Protein AF-A0A4C1TEY1-F1 (afdb_monomer_lite)

pLDDT: mean 76.99, std 18.77, range [37.66, 96.75]

Organism: Eumeta variegata (NCBI:txid151549)

Sequence (114 aa):
MGKSYKNKKIQASKNSRLCSKHFKESDYQEICATTGLPPLCRHLKKGVVPSIFPWTPKPSTSAIERQNRYMERSAKKELFPPQNPIETLTGNYSMEDRNEVSDKEENLPSTNGN

InterPro domains:
  IPR006612 THAP-type zinc finger [PF05485] (8-53)
  IPR052224 THAP domain-containing protein [PTHR46927] (12-104)

Secondary structure (DSSP, 8-state):
-----TT---PPPTT----GGGS-GGGB-SS-TTTSS--SS--BPTT------TTSPPPPHHHHHHHHHHHHHHHHHHHS----------------------------------

Structure (mmCIF, N/CA/C/O backbone):
data_AF-A0A4C1TEY1-F1
#
_entry.id   AF-A0A4C1TEY1-F1
#
loop_
_atom_site.group_PDB
_atom_site.id
_atom_site.type_symbol
_atom_site.label_atom_id
_atom_site.label_alt_id
_atom_site.label_comp_id
_atom_site.label_asym_id
_atom_site.label_entity_id
_atom_site.label_seq_id
_atom_site.pdbx_PDB_ins_code
_atom_site.Cartn_x
_atom_site.Cartn_y
_atom_site.Cartn_z
_atom_site.occupancy
_atom_site.B_iso_or_equiv
_atom_site.auth_seq_id
_atom_site.auth_comp_id
_atom_site.auth_asym_id
_atom_site.auth_atom_id
_atom_site.pdbx_PDB_model_num
ATOM 1 N N . MET A 1 1 ? -32.203 4.318 -1.986 1.00 37.66 1 MET A N 1
ATOM 2 C CA . MET A 1 1 ? -31.486 3.102 -1.534 1.00 37.66 1 MET A CA 1
ATOM 3 C C . MET A 1 1 ? -30.617 2.580 -2.674 1.00 37.66 1 MET A C 1
ATOM 5 O O . MET A 1 1 ? -31.148 2.074 -3.654 1.00 37.66 1 MET A O 1
ATOM 9 N N . GLY A 1 2 ? -29.298 2.785 -2.611 1.00 43.31 2 GLY A N 1
ATOM 10 C CA . GLY A 1 2 ? -28.371 2.363 -3.667 1.00 43.31 2 GLY A CA 1
ATOM 11 C C . GLY A 1 2 ? -28.027 0.880 -3.542 1.00 43.31 2 GLY A C 1
ATOM 12 O O . GLY A 1 2 ? -27.530 0.446 -2.505 1.00 43.31 2 GLY A O 1
ATOM 13 N N . LYS A 1 3 ? -28.297 0.097 -4.591 1.00 46.03 3 LYS A N 1
ATOM 14 C CA . LYS A 1 3 ? -27.928 -1.322 -4.671 1.00 46.03 3 LYS A CA 1
ATOM 15 C C . LYS A 1 3 ? -26.401 -1.441 -4.603 1.00 46.03 3 LYS A C 1
ATOM 17 O O . LYS A 1 3 ? -25.696 -0.980 -5.495 1.00 46.03 3 LYS A O 1
ATOM 22 N N . SER A 1 4 ? -25.887 -2.036 -3.529 1.00 52.94 4 SER A N 1
ATOM 23 C CA . SER A 1 4 ? -24.463 -2.332 -3.390 1.00 52.94 4 SER A CA 1
ATOM 24 C C . SER A 1 4 ? -24.145 -3.544 -4.264 1.00 52.94 4 SER A C 1
ATOM 26 O O . SER A 1 4 ? -24.525 -4.662 -3.927 1.00 52.94 4 SER A O 1
ATOM 28 N N . TYR A 1 5 ? -23.475 -3.328 -5.399 1.00 51.84 5 TYR A N 1
ATOM 29 C CA . TYR A 1 5 ? -22.950 -4.386 -6.270 1.00 51.84 5 TYR A CA 1
ATOM 30 C C . TYR A 1 5 ? -21.765 -5.102 -5.599 1.00 51.84 5 TYR A C 1
ATOM 32 O O . TYR A 1 5 ? -20.648 -5.122 -6.112 1.00 51.84 5 TYR A O 1
ATOM 40 N N . LYS A 1 6 ? -21.980 -5.661 -4.407 1.00 57.78 6 LYS A N 1
ATOM 41 C CA . LYS A 1 6 ? -21.027 -6.570 -3.781 1.00 57.78 6 LYS A CA 1
ATOM 42 C C . LYS A 1 6 ? -21.098 -7.857 -4.589 1.00 57.78 6 LYS A C 1
ATOM 44 O O . LYS A 1 6 ? -22.149 -8.484 -4.627 1.00 57.78 6 LYS A O 1
ATOM 49 N N . ASN A 1 7 ? -19.990 -8.235 -5.219 1.00 55.59 7 ASN A N 1
ATOM 50 C CA . ASN A 1 7 ? -19.793 -9.501 -5.935 1.00 55.59 7 ASN A CA 1
ATOM 51 C C . ASN A 1 7 ? -20.140 -9.512 -7.432 1.00 55.59 7 ASN A C 1
ATOM 53 O O . ASN A 1 7 ? -20.826 -10.409 -7.914 1.00 55.59 7 ASN A O 1
ATOM 57 N N . LYS A 1 8 ? -19.534 -8.620 -8.221 1.00 66.38 8 LYS A N 1
ATOM 58 C CA . LYS A 1 8 ? -19.004 -9.103 -9.507 1.00 66.38 8 LYS A CA 1
ATOM 59 C C . LYS A 1 8 ? -17.630 -9.702 -9.218 1.00 66.38 8 LYS A C 1
ATOM 61 O O . LYS A 1 8 ? -16.775 -9.008 -8.672 1.00 66.38 8 LYS A O 1
ATOM 66 N N . LYS A 1 9 ? -17.429 -10.986 -9.535 1.00 75.19 9 LYS A N 1
ATOM 67 C CA . LYS A 1 9 ? -16.111 -11.640 -9.491 1.00 75.19 9 LYS A CA 1
ATOM 68 C C . LYS A 1 9 ? -15.241 -11.035 -10.598 1.00 75.19 9 LYS A C 1
ATOM 70 O O . LYS A 1 9 ? -15.124 -11.594 -11.680 1.00 75.19 9 LYS A O 1
ATOM 75 N N . ILE A 1 10 ? -14.715 -9.838 -10.357 1.00 79.75 10 ILE A N 1
ATOM 76 C CA . ILE A 1 10 ? -13.822 -9.156 -11.289 1.00 79.75 10 ILE A CA 1
ATOM 77 C C . ILE A 1 10 ? -12.438 -9.762 -11.090 1.00 79.75 10 ILE A C 1
ATOM 79 O O . ILE A 1 10 ? -11.830 -9.603 -10.033 1.00 79.75 10 ILE A O 1
ATOM 83 N N . GLN A 1 11 ? -11.956 -10.473 -12.102 1.00 86.81 11 GLN A N 1
ATOM 84 C CA . GLN A 1 11 ? -10.564 -10.890 -12.164 1.00 86.81 11 GLN A CA 1
ATOM 85 C C . GLN A 1 11 ? -9.735 -9.727 -12.705 1.00 86.81 11 GLN A C 1
ATOM 87 O O . GLN A 1 11 ? -10.113 -9.089 -13.690 1.00 86.81 11 GLN A O 1
ATOM 92 N N . ALA A 1 12 ? -8.618 -9.427 -12.045 1.00 89.06 12 ALA A N 1
ATOM 93 C CA . ALA A 1 12 ? -7.694 -8.419 -12.538 1.00 89.06 12 ALA A CA 1
ATOM 94 C C . ALA A 1 12 ? -7.142 -8.861 -13.902 1.00 89.06 12 ALA A C 1
ATOM 96 O O . ALA A 1 12 ? -6.620 -9.964 -14.050 1.00 89.06 12 ALA A O 1
ATOM 97 N N . SER A 1 13 ? -7.273 -7.993 -14.901 1.00 91.56 13 SER A N 1
ATOM 98 C CA . SER A 1 13 ? -6.702 -8.193 -16.233 1.00 91.56 13 SER A CA 1
ATOM 99 C C . SER A 1 13 ? -5.294 -7.592 -16.311 1.00 91.56 13 SER A C 1
ATOM 101 O O . SER A 1 13 ? -4.904 -6.803 -15.451 1.00 91.56 13 SER A O 1
ATOM 103 N N . LYS A 1 14 ? -4.552 -7.871 -17.392 1.00 93.25 14 LYS A N 1
ATOM 104 C CA . LYS A 1 14 ? -3.223 -7.272 -17.652 1.00 93.25 14 LYS A CA 1
ATOM 105 C C . LYS A 1 14 ? -3.230 -5.734 -17.657 1.00 93.25 14 LYS A C 1
ATOM 107 O O . LYS A 1 14 ? -2.216 -5.110 -17.362 1.00 93.25 14 LYS A O 1
ATOM 112 N N . ASN A 1 15 ? -4.378 -5.134 -17.972 1.00 93.94 15 ASN A N 1
ATOM 113 C CA . ASN A 1 15 ? -4.555 -3.685 -18.061 1.00 93.94 15 ASN A CA 1
ATOM 114 C C . ASN A 1 15 ? -5.198 -3.086 -16.805 1.00 93.94 15 ASN A C 1
ATOM 116 O O . ASN A 1 15 ? -5.355 -1.871 -16.713 1.00 93.94 15 ASN A O 1
ATOM 120 N N . SER A 1 16 ? -5.580 -3.915 -15.833 1.00 91.81 16 SER A N 1
ATOM 121 C CA . SER A 1 16 ? -6.124 -3.439 -14.569 1.00 91.81 16 SER A CA 1
ATOM 122 C C . SER A 1 16 ? -5.013 -2.761 -13.769 1.00 91.81 16 SER A C 1
ATOM 124 O O . SER A 1 16 ? -3.983 -3.362 -13.471 1.00 91.81 16 SER A O 1
ATOM 126 N N . ARG A 1 17 ? -5.218 -1.489 -13.427 1.00 92.50 17 ARG A N 1
ATOM 127 C CA . ARG A 1 17 ? -4.279 -0.683 -12.640 1.00 92.50 17 ARG A CA 1
ATOM 128 C C . ARG A 1 17 ? -4.939 -0.240 -11.340 1.00 92.50 17 ARG A C 1
ATOM 130 O O . ARG A 1 17 ? -6.152 -0.051 -11.287 1.00 92.50 17 ARG A O 1
ATOM 137 N N . LEU A 1 18 ? -4.124 -0.050 -10.307 1.00 93.44 18 LEU A N 1
ATOM 138 C CA . LEU A 1 18 ? -4.527 0.560 -9.043 1.00 93.44 18 LEU A CA 1
ATOM 139 C C . LEU A 1 18 ? -3.778 1.877 -8.856 1.00 93.44 18 LEU A C 1
ATOM 141 O O . LEU A 1 18 ? -2.600 1.984 -9.192 1.00 93.44 18 LEU A O 1
ATOM 145 N N . CYS A 1 19 ? -4.464 2.874 -8.304 1.00 93.44 19 CYS A N 1
ATOM 146 C CA . CYS A 1 19 ? -3.839 4.130 -7.904 1.00 93.44 19 CYS A CA 1
ATOM 147 C C . CYS A 1 19 ? -2.899 3.914 -6.705 1.00 93.44 19 CYS A C 1
ATOM 149 O O . CYS A 1 19 ? -3.164 3.076 -5.842 1.00 93.44 19 CYS A O 1
ATOM 151 N N . SER A 1 20 ? -1.861 4.745 -6.593 1.00 94.25 20 SER A N 1
ATOM 152 C CA . SER A 1 20 ? -0.869 4.695 -5.506 1.00 94.25 20 SER A CA 1
ATOM 153 C C . SER A 1 20 ? -1.474 4.804 -4.100 1.00 94.25 20 SER A C 1
ATOM 155 O O . SER A 1 20 ? -0.971 4.173 -3.176 1.00 94.25 20 SER A O 1
ATOM 157 N N . LYS A 1 21 ? -2.596 5.524 -3.948 1.00 94.31 21 LYS A N 1
ATOM 158 C CA . LYS A 1 21 ? -3.330 5.719 -2.679 1.00 94.31 21 LYS A CA 1
ATOM 159 C C . LYS A 1 21 ? -3.826 4.435 -2.000 1.00 94.31 21 LYS A C 1
ATOM 161 O O . LYS A 1 21 ? -4.270 4.486 -0.859 1.00 94.31 21 LYS A O 1
ATOM 166 N N . HIS A 1 22 ? -3.825 3.311 -2.714 1.00 95.06 22 HIS A N 1
ATOM 167 C CA . HIS A 1 22 ? -4.258 2.018 -2.180 1.00 95.06 22 HIS A CA 1
ATOM 168 C C . HIS A 1 22 ? -3.143 1.265 -1.434 1.00 95.06 22 HIS A C 1
ATOM 170 O O . HIS A 1 22 ? -3.410 0.235 -0.808 1.00 95.06 22 HIS A O 1
ATOM 176 N N . PHE A 1 23 ? -1.920 1.794 -1.473 1.00 95.50 23 PHE A N 1
ATOM 177 C CA . PHE A 1 23 ? -0.718 1.235 -0.860 1.00 95.50 23 PHE A CA 1
ATOM 178 C C . PHE A 1 23 ? -0.177 2.183 0.212 1.00 95.50 23 PHE A C 1
ATOM 180 O O . PHE A 1 23 ? -0.366 3.398 0.123 1.00 95.50 23 PHE A O 1
ATOM 187 N N . LYS A 1 24 ? 0.497 1.636 1.226 1.00 94.69 24 LYS A N 1
ATOM 188 C CA . LYS A 1 24 ? 1.198 2.434 2.239 1.00 94.69 24 LYS A CA 1
ATOM 189 C C . LYS A 1 24 ? 2.542 2.895 1.686 1.00 94.69 24 LYS A C 1
ATOM 191 O O . LYS A 1 24 ? 3.121 2.239 0.827 1.00 94.69 24 LYS A O 1
ATOM 196 N N . GLU A 1 25 ? 3.085 3.985 2.221 1.00 94.31 25 GLU A N 1
ATOM 197 C CA . GLU A 1 25 ? 4.412 4.469 1.811 1.00 94.31 25 GLU A CA 1
ATOM 198 C C . GLU A 1 25 ? 5.508 3.421 2.079 1.00 94.31 25 GLU A C 1
ATOM 200 O O . GLU A 1 25 ? 6.358 3.178 1.230 1.00 94.31 25 GLU A O 1
ATOM 205 N N . SER A 1 26 ? 5.392 2.692 3.195 1.00 94.44 26 SER A N 1
ATOM 206 C CA . SER A 1 26 ? 6.283 1.587 3.574 1.00 94.44 26 SER A CA 1
ATOM 207 C C . SER A 1 26 ? 6.302 0.417 2.587 1.00 94.44 26 SER A C 1
ATOM 209 O O . SER A 1 26 ? 7.202 -0.423 2.641 1.00 94.44 26 SER A O 1
ATOM 211 N N . ASP A 1 27 ? 5.293 0.312 1.723 1.00 95.94 27 ASP A N 1
ATOM 212 C CA . ASP A 1 27 ? 5.178 -0.777 0.757 1.00 95.94 27 ASP A CA 1
ATOM 213 C C . ASP A 1 27 ? 6.034 -0.532 -0.494 1.00 95.94 27 ASP A C 1
ATOM 215 O O . ASP A 1 27 ? 6.274 -1.452 -1.282 1.00 95.94 27 ASP A O 1
ATOM 219 N N . TYR A 1 28 ? 6.510 0.700 -0.686 1.00 95.25 28 TYR A N 1
ATOM 220 C CA . TYR A 1 28 ? 7.376 1.055 -1.798 1.00 95.25 28 TYR A CA 1
ATOM 221 C C . TYR A 1 28 ? 8.828 0.686 -1.505 1.00 95.25 28 TYR A C 1
ATOM 223 O O . TYR A 1 28 ? 9.283 0.627 -0.363 1.00 95.25 28 TYR A O 1
ATOM 231 N N . GLN A 1 29 ? 9.558 0.389 -2.570 1.00 93.25 29 GLN A N 1
ATOM 232 C CA . GLN A 1 29 ? 10.971 0.087 -2.519 1.00 93.25 29 GLN A CA 1
ATOM 233 C C . GLN A 1 29 ? 11.771 1.385 -2.400 1.00 93.25 29 GLN A C 1
ATOM 235 O O . GLN A 1 29 ? 11.774 2.202 -3.317 1.00 93.25 29 GLN A O 1
ATOM 240 N N . GLU A 1 30 ? 12.457 1.546 -1.271 1.00 91.00 30 GLU A N 1
ATOM 241 C CA . GLU A 1 30 ? 13.336 2.691 -1.008 1.00 91.00 30 GLU A CA 1
ATOM 242 C C . GLU A 1 30 ? 14.714 2.503 -1.645 1.00 91.00 30 GLU A C 1
ATOM 244 O O . GLU A 1 30 ? 15.270 3.443 -2.199 1.00 91.00 30 GLU A O 1
ATOM 249 N N . ILE A 1 31 ? 15.243 1.275 -1.613 1.00 90.31 31 ILE A N 1
ATOM 250 C CA . ILE A 1 31 ? 16.572 0.933 -2.126 1.00 90.31 31 ILE A CA 1
ATOM 251 C C . ILE A 1 31 ? 16.453 -0.238 -3.102 1.00 90.31 31 ILE A C 1
ATOM 253 O O . ILE A 1 31 ? 15.813 -1.257 -2.817 1.00 90.31 31 ILE A O 1
ATOM 257 N N . CYS A 1 32 ? 17.074 -0.102 -4.272 1.00 84.25 32 CYS A N 1
ATOM 258 C CA . CYS A 1 32 ? 17.197 -1.189 -5.232 1.00 84.25 32 CYS A CA 1
ATOM 259 C C . CYS A 1 32 ? 18.137 -2.268 -4.679 1.00 84.25 32 CYS A C 1
ATOM 261 O O . CYS A 1 32 ? 19.294 -1.981 -4.384 1.00 84.25 32 CYS A O 1
ATOM 263 N N . ALA A 1 33 ? 17.672 -3.518 -4.598 1.00 84.31 33 ALA A N 1
ATOM 264 C CA . ALA A 1 33 ? 18.491 -4.630 -4.106 1.00 84.31 33 ALA A CA 1
ATOM 265 C C . ALA A 1 33 ? 19.741 -4.879 -4.971 1.00 84.31 33 ALA A C 1
ATOM 267 O O . ALA A 1 33 ? 20.759 -5.327 -4.460 1.00 84.31 33 ALA A O 1
ATOM 268 N N . THR A 1 34 ? 19.670 -4.574 -6.270 1.00 85.38 34 THR A N 1
ATOM 269 C CA . THR A 1 34 ? 20.772 -4.804 -7.214 1.00 85.38 34 THR A CA 1
ATOM 270 C C . THR A 1 34 ? 21.818 -3.694 -7.172 1.00 85.38 34 THR A C 1
ATOM 272 O O . THR A 1 34 ? 23.009 -3.965 -7.252 1.00 85.38 34 THR A O 1
ATOM 275 N N . THR A 1 35 ? 21.381 -2.438 -7.085 1.00 88.56 35 THR A N 1
ATOM 276 C CA . THR A 1 35 ? 22.263 -1.269 -7.250 1.00 88.56 35 THR A CA 1
ATOM 277 C C . THR A 1 35 ? 22.646 -0.632 -5.913 1.00 88.56 35 THR A C 1
ATOM 279 O O . THR A 1 35 ? 23.587 0.148 -5.862 1.00 88.56 35 THR A O 1
ATOM 282 N N . GLY A 1 36 ? 21.905 -0.905 -4.832 1.00 89.06 36 GLY A N 1
ATOM 283 C CA . GLY A 1 36 ? 22.091 -0.244 -3.533 1.00 89.06 36 GLY A CA 1
ATOM 284 C C . GLY A 1 36 ? 21.701 1.240 -3.519 1.00 89.06 36 GLY A C 1
ATOM 285 O O . GLY A 1 36 ? 21.841 1.905 -2.499 1.00 89.06 36 GLY A O 1
ATOM 286 N N . LEU A 1 37 ? 21.189 1.757 -4.637 1.00 89.19 37 LEU A N 1
ATOM 287 C CA . LEU A 1 37 ? 20.754 3.139 -4.813 1.00 89.19 37 LEU A CA 1
ATOM 288 C C . LEU A 1 37 ? 19.222 3.235 -4.818 1.00 89.19 37 LEU A C 1
ATOM 290 O O . LEU A 1 37 ? 18.545 2.250 -5.150 1.00 89.19 37 LEU A O 1
ATOM 294 N N . PRO A 1 38 ? 18.657 4.408 -4.481 1.00 88.69 38 PRO A N 1
ATOM 295 C CA . PRO A 1 38 ? 17.229 4.638 -4.622 1.00 88.69 38 PRO A CA 1
ATOM 296 C C . PRO A 1 38 ? 16.801 4.514 -6.092 1.00 88.69 38 PRO A C 1
ATOM 298 O O . PRO A 1 38 ? 17.526 4.954 -6.991 1.00 88.69 38 PRO A O 1
ATOM 301 N N . PRO A 1 39 ? 15.642 3.895 -6.373 1.00 88.31 39 PRO A N 1
ATOM 302 C CA . PRO A 1 39 ? 15.187 3.720 -7.741 1.00 88.31 39 PRO A CA 1
ATOM 303 C C . PRO A 1 39 ? 14.742 5.061 -8.339 1.00 88.31 39 PRO A C 1
ATOM 305 O O . PRO A 1 39 ? 14.102 5.873 -7.674 1.00 88.31 39 PRO A O 1
ATOM 308 N N . LEU A 1 40 ? 15.013 5.260 -9.633 1.00 89.56 40 LEU A N 1
ATOM 309 C CA . LEU A 1 40 ? 14.608 6.465 -10.374 1.00 89.56 40 LEU A CA 1
ATOM 310 C C . LEU A 1 40 ? 13.085 6.690 -10.353 1.00 89.56 40 LEU A C 1
ATOM 312 O O . LEU A 1 40 ? 12.605 7.819 -10.403 1.00 89.56 40 LEU A O 1
ATOM 316 N N . CYS A 1 41 ? 12.316 5.603 -10.285 1.00 89.44 41 CYS A N 1
ATOM 317 C CA . CYS A 1 41 ? 10.867 5.628 -10.141 1.00 89.44 41 CYS A CA 1
ATOM 318 C C . CYS A 1 41 ? 10.444 4.796 -8.932 1.00 89.44 41 CYS A C 1
ATOM 320 O O . CYS A 1 41 ? 11.065 3.785 -8.599 1.00 89.44 41 CYS A O 1
ATOM 322 N N . ARG A 1 42 ? 9.341 5.196 -8.299 1.00 91.00 42 ARG A N 1
ATOM 323 C CA . ARG A 1 42 ? 8.766 4.467 -7.168 1.00 91.00 42 ARG A CA 1
ATOM 324 C C . ARG A 1 42 ? 8.190 3.129 -7.630 1.00 91.00 42 ARG A C 1
ATOM 326 O O . ARG A 1 42 ? 7.275 3.097 -8.449 1.00 91.00 42 ARG A O 1
ATOM 333 N N . HIS A 1 43 ? 8.683 2.039 -7.050 1.00 91.88 43 HIS A N 1
ATOM 334 C CA . HIS A 1 43 ? 8.201 0.680 -7.302 1.00 91.88 43 HIS A CA 1
ATOM 335 C C . HIS A 1 43 ? 7.631 0.070 -6.023 1.00 91.88 43 HIS A C 1
ATOM 337 O O . HIS A 1 43 ? 8.084 0.397 -4.930 1.00 91.88 43 HIS A O 1
ATOM 343 N N . LEU A 1 44 ? 6.641 -0.814 -6.148 1.00 94.12 44 LEU A N 1
ATOM 344 C CA . LEU A 1 44 ? 6.144 -1.604 -5.019 1.00 94.12 44 LEU A CA 1
ATOM 345 C C . LEU A 1 44 ? 7.106 -2.757 -4.724 1.00 94.12 44 LEU A C 1
ATOM 347 O O . LEU A 1 44 ? 7.641 -3.373 -5.649 1.00 94.12 44 LEU A O 1
ATOM 351 N N . LYS A 1 45 ? 7.280 -3.091 -3.443 1.00 94.44 45 LYS A N 1
ATOM 352 C CA . LYS A 1 45 ? 7.989 -4.309 -3.034 1.00 94.44 45 LYS A CA 1
ATOM 353 C C . LYS A 1 45 ? 7.259 -5.551 -3.568 1.00 94.44 45 LYS A C 1
ATOM 355 O O . LYS A 1 45 ? 6.035 -5.572 -3.729 1.00 94.44 45 LYS A O 1
ATOM 360 N N . LYS A 1 46 ? 8.012 -6.623 -3.831 1.00 93.44 46 LYS A N 1
ATOM 361 C CA . LYS A 1 46 ? 7.449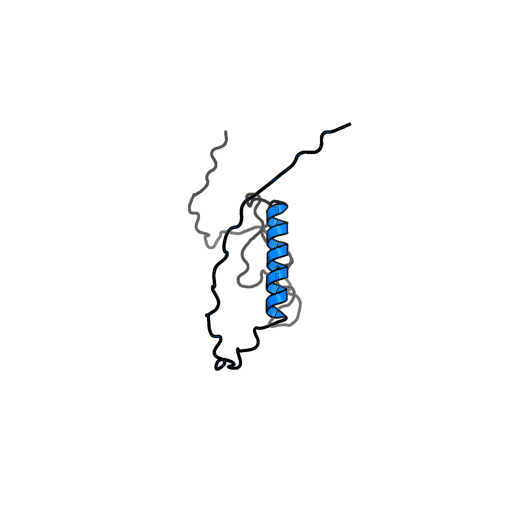 -7.895 -4.305 1.00 93.44 46 LYS A CA 1
ATOM 362 C C . LYS A 1 46 ? 6.522 -8.497 -3.239 1.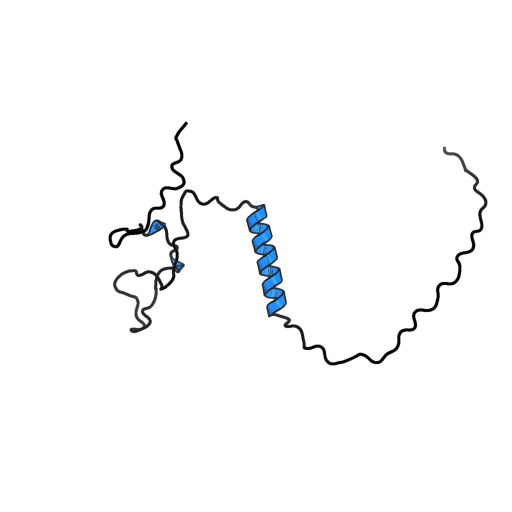00 93.44 46 LYS A C 1
ATOM 364 O O . LYS A 1 46 ? 6.906 -8.600 -2.081 1.00 93.44 46 LYS A O 1
ATOM 369 N N . GLY A 1 47 ? 5.323 -8.917 -3.645 1.00 93.81 47 GLY A N 1
ATOM 370 C CA . GLY A 1 47 ? 4.346 -9.569 -2.759 1.00 93.81 47 GLY A CA 1
ATOM 371 C C . GLY A 1 47 ? 3.473 -8.618 -1.934 1.00 93.81 47 GLY A C 1
ATOM 372 O O . GLY A 1 47 ? 2.651 -9.085 -1.150 1.00 93.81 47 GLY A O 1
ATOM 373 N N . VAL A 1 48 ? 3.606 -7.303 -2.118 1.00 95.06 48 VAL A N 1
ATOM 374 C CA . VAL A 1 48 ? 2.721 -6.326 -1.475 1.00 95.06 48 VAL A CA 1
ATOM 375 C C . VAL A 1 48 ? 1.293 -6.475 -1.990 1.00 95.06 48 VAL A C 1
ATOM 377 O O . VAL A 1 48 ? 1.048 -6.594 -3.192 1.00 95.06 48 VAL A O 1
ATOM 380 N N . VAL A 1 49 ? 0.342 -6.386 -1.063 1.00 94.38 49 VAL A N 1
ATOM 381 C CA . VAL A 1 49 ? -1.095 -6.391 -1.337 1.00 94.38 49 VAL A CA 1
ATOM 382 C C . VAL A 1 49 ? -1.670 -5.021 -0.955 1.00 94.38 49 VAL A C 1
ATOM 384 O O . VAL A 1 49 ? -1.326 -4.505 0.109 1.00 94.38 49 VAL A O 1
ATOM 387 N N . PRO A 1 50 ? -2.545 -4.409 -1.776 1.00 93.56 50 PRO A N 1
ATOM 388 C CA . PRO A 1 50 ? -3.180 -3.139 -1.431 1.00 93.56 50 PRO A CA 1
ATOM 389 C C . PRO A 1 50 ? -4.043 -3.295 -0.174 1.00 93.56 50 PRO A C 1
ATOM 391 O O . PRO A 1 50 ? -4.942 -4.135 -0.130 1.00 93.56 50 PRO A O 1
ATOM 394 N N . SER A 1 51 ? -3.790 -2.471 0.842 1.00 92.25 51 SER A N 1
ATOM 395 C CA . SER A 1 51 ? -4.512 -2.533 2.121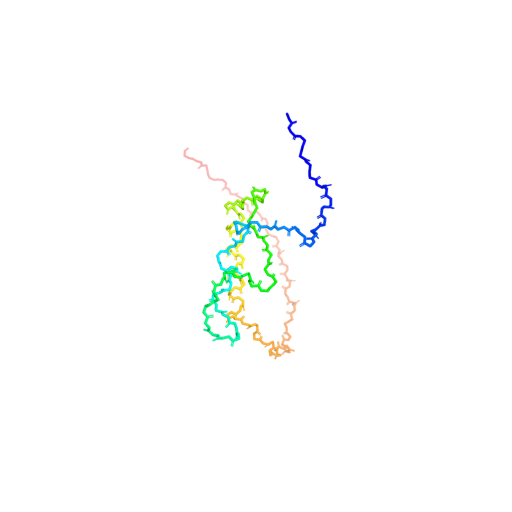 1.00 92.25 51 SER A CA 1
ATOM 396 C C . SER A 1 51 ? -5.485 -1.376 2.339 1.00 92.25 51 SER A C 1
ATOM 398 O O . SER A 1 51 ? -6.320 -1.444 3.236 1.00 92.25 51 SER A O 1
ATOM 400 N N . ILE A 1 52 ? -5.362 -0.288 1.571 1.00 91.31 52 ILE A N 1
ATOM 401 C CA . ILE A 1 52 ? -6.138 0.935 1.794 1.00 91.31 52 ILE A CA 1
ATOM 402 C C . ILE A 1 52 ? -7.305 0.965 0.811 1.00 91.31 52 ILE A C 1
ATOM 404 O O . ILE A 1 52 ? -7.142 1.296 -0.365 1.00 91.31 52 ILE A O 1
ATOM 408 N N . PHE A 1 53 ? -8.508 0.662 1.293 1.00 89.94 53 PHE A N 1
ATOM 409 C CA . PHE A 1 53 ? -9.730 0.806 0.509 1.00 89.94 53 PHE A CA 1
ATOM 410 C C . PHE A 1 53 ? -10.809 1.550 1.302 1.00 89.94 53 PHE A C 1
ATOM 412 O O . PHE A 1 53 ? -10.978 1.300 2.489 1.00 89.94 53 PHE A O 1
ATOM 419 N N . PRO A 1 54 ? -11.602 2.440 0.679 1.00 86.00 54 PRO A N 1
ATOM 420 C CA . PRO A 1 54 ? -12.620 3.208 1.405 1.00 86.00 54 PRO A CA 1
ATOM 421 C C . PRO A 1 54 ? -13.680 2.348 2.108 1.00 86.00 54 PRO A C 1
ATOM 423 O O . PRO A 1 54 ? -14.282 2.780 3.084 1.00 86.00 54 PRO A O 1
ATOM 426 N N . TRP A 1 55 ? -13.924 1.140 1.599 1.00 84.88 55 TRP A N 1
ATOM 427 C CA . TRP A 1 55 ? -14.930 0.219 2.127 1.00 84.88 55 TRP A CA 1
ATOM 428 C C . TRP A 1 55 ? -14.395 -0.738 3.196 1.00 84.88 55 TRP A C 1
ATOM 430 O O . TRP A 1 55 ? -15.185 -1.500 3.752 1.00 84.88 55 TRP A O 1
ATOM 440 N N . THR A 1 56 ? -13.085 -0.754 3.477 1.00 82.88 56 THR A N 1
ATOM 441 C CA . THR A 1 56 ? -12.579 -1.540 4.608 1.00 82.88 56 THR A CA 1
ATOM 442 C C . THR A 1 56 ? -13.003 -0.849 5.901 1.00 82.88 56 THR A C 1
ATOM 444 O O . THR A 1 56 ? -12.691 0.335 6.070 1.00 82.88 56 THR A O 1
ATOM 447 N N . PRO A 1 57 ? -13.722 -1.537 6.806 1.00 83.25 57 PRO A N 1
ATOM 448 C CA . PRO A 1 57 ? -14.151 -0.933 8.056 1.00 83.25 57 PRO A CA 1
ATOM 449 C C . PRO A 1 57 ? -12.923 -0.532 8.871 1.00 83.25 57 PRO A C 1
ATOM 451 O O . PRO A 1 57 ? -11.977 -1.308 9.014 1.00 83.25 57 PRO A O 1
ATOM 454 N N . LYS A 1 58 ? -12.940 0.690 9.411 1.00 84.56 58 LYS A N 1
ATOM 455 C CA . LYS A 1 58 ? -11.939 1.099 10.396 1.00 84.56 58 LYS A CA 1
ATOM 456 C C . LYS A 1 58 ? -12.102 0.210 11.635 1.00 84.56 58 LYS A C 1
ATOM 458 O O . LYS A 1 58 ? -13.243 -0.036 12.036 1.00 84.56 58 LYS A O 1
ATOM 463 N N . PRO A 1 59 ? -11.007 -0.283 12.231 1.00 86.75 59 PRO A N 1
ATOM 464 C CA . PRO A 1 59 ? -11.109 -1.073 13.447 1.00 86.75 59 PRO A CA 1
ATOM 465 C C . PRO A 1 59 ? -11.733 -0.225 14.564 1.00 86.75 59 PRO A C 1
ATOM 467 O O . PRO A 1 59 ? -11.441 0.967 14.683 1.00 86.75 59 PRO A O 1
ATOM 470 N N . SER A 1 60 ? -12.603 -0.832 15.374 1.00 92.50 60 SER A N 1
ATOM 471 C CA . SER A 1 60 ? -13.109 -0.192 16.591 1.00 92.50 60 SER A CA 1
ATOM 472 C C . SER A 1 60 ? -11.974 -0.003 17.600 1.00 92.50 60 SER A C 1
ATOM 474 O O . SER A 1 60 ? -10.980 -0.730 17.569 1.00 92.50 60 SER A O 1
ATOM 476 N N . THR A 1 61 ? -12.143 0.919 18.548 1.00 93.94 61 THR A N 1
ATOM 477 C CA . THR A 1 61 ? -11.210 1.102 19.677 1.00 93.94 61 THR A CA 1
ATOM 478 C C . THR A 1 61 ? -10.931 -0.221 20.395 1.00 93.94 61 THR A C 1
ATOM 480 O O . THR A 1 61 ? -9.779 -0.605 20.570 1.00 93.94 61 THR A O 1
ATOM 483 N N . SER A 1 62 ? -11.980 -0.996 20.677 1.00 95.12 62 SER A N 1
ATOM 484 C CA . SER A 1 62 ? -11.874 -2.323 21.292 1.00 95.12 62 SER A CA 1
ATOM 485 C C . SER A 1 62 ? -11.098 -3.346 20.450 1.00 95.12 62 SER A C 1
ATOM 487 O O . SER A 1 62 ? -10.404 -4.202 21.005 1.00 95.12 62 SER A O 1
ATOM 489 N N . ALA A 1 63 ? -11.191 -3.280 19.117 1.00 93.06 63 ALA A N 1
ATOM 490 C CA . ALA A 1 63 ? -10.426 -4.143 18.221 1.00 93.06 63 ALA A CA 1
ATOM 491 C C . ALA A 1 63 ? -8.935 -3.775 18.240 1.00 93.06 63 ALA A C 1
ATOM 493 O O . ALA A 1 63 ? -8.094 -4.671 18.304 1.00 93.06 63 ALA A O 1
ATOM 494 N N . ILE A 1 64 ? -8.623 -2.475 18.261 1.00 93.62 64 ILE A N 1
ATOM 495 C CA . ILE A 1 64 ? -7.252 -1.962 18.385 1.00 93.62 64 ILE A CA 1
ATOM 496 C C . ILE A 1 64 ? -6.646 -2.398 19.725 1.00 93.62 64 ILE A C 1
ATOM 498 O O . ILE A 1 64 ? -5.566 -2.980 19.752 1.00 93.62 64 ILE A O 1
ATOM 502 N N . GLU A 1 65 ? -7.359 -2.207 20.836 1.00 96.75 65 GLU A N 1
ATOM 503 C CA . GLU A 1 65 ? -6.895 -2.639 22.160 1.00 96.75 65 GLU A CA 1
ATOM 504 C C . GLU A 1 65 ? -6.640 -4.146 22.227 1.00 96.75 65 GLU A C 1
ATOM 506 O O . GLU A 1 65 ? -5.632 -4.592 22.777 1.00 96.75 65 GLU A O 1
ATOM 511 N N . ARG A 1 66 ? -7.543 -4.956 21.659 1.00 96.06 66 ARG A N 1
ATOM 512 C CA . ARG A 1 66 ? -7.364 -6.411 21.596 1.00 96.06 66 ARG A CA 1
ATOM 513 C C . ARG A 1 66 ? -6.106 -6.777 20.812 1.00 96.06 66 ARG A C 1
ATOM 515 O O . ARG A 1 66 ? -5.374 -7.663 21.249 1.00 96.06 66 ARG A O 1
ATOM 522 N N . GLN A 1 67 ? -5.862 -6.110 19.686 1.00 94.38 67 GLN A N 1
ATOM 523 C CA . GLN A 1 67 ? -4.663 -6.316 18.880 1.00 94.38 67 GLN A CA 1
ATOM 524 C C . GLN A 1 67 ? -3.397 -5.941 19.661 1.00 94.38 67 GLN A C 1
ATOM 526 O O . GLN A 1 67 ? -2.458 -6.731 19.688 1.00 94.38 67 GLN A O 1
ATOM 531 N N . ASN A 1 68 ? -3.389 -4.808 20.366 1.00 96.62 68 ASN A N 1
ATOM 532 C CA . ASN A 1 68 ? -2.250 -4.386 21.187 1.00 96.62 68 ASN A CA 1
ATOM 533 C C . ASN A 1 68 ? -1.947 -5.402 22.299 1.00 96.62 68 ASN A C 1
ATOM 535 O O . ASN A 1 68 ? -0.816 -5.873 22.406 1.00 96.62 68 ASN A O 1
ATOM 539 N N . ARG A 1 69 ? -2.972 -5.850 23.042 1.00 96.38 69 ARG A N 1
ATOM 540 C CA . ARG A 1 69 ? -2.819 -6.900 24.069 1.00 96.38 69 ARG A CA 1
ATOM 541 C C . ARG A 1 69 ? -2.271 -8.209 23.496 1.00 96.38 69 ARG A C 1
ATOM 543 O O . ARG A 1 69 ? -1.512 -8.909 24.164 1.00 96.38 69 ARG A O 1
ATOM 550 N N . TYR A 1 70 ? -2.674 -8.566 22.276 1.00 95.88 70 TYR A N 1
ATOM 551 C CA . TYR A 1 70 ? -2.147 -9.744 21.590 1.00 95.88 70 TYR A CA 1
ATOM 552 C C . TYR A 1 70 ? -0.656 -9.585 21.267 1.00 95.88 70 TYR A C 1
ATOM 554 O O . TYR A 1 70 ? 0.122 -10.475 21.605 1.00 95.88 70 TYR A O 1
ATOM 562 N N . MET A 1 71 ? -0.258 -8.445 20.692 1.00 95.06 71 MET A N 1
ATOM 563 C CA . MET A 1 71 ? 1.139 -8.152 20.342 1.00 95.06 71 MET A CA 1
ATOM 564 C C . MET A 1 71 ? 2.058 -8.130 21.573 1.00 95.06 71 MET A C 1
ATOM 566 O O . MET A 1 71 ? 3.157 -8.679 21.540 1.00 95.06 71 MET A O 1
ATOM 570 N N . GLU A 1 72 ? 1.599 -7.557 22.688 1.00 94.56 72 GLU A N 1
ATOM 571 C CA . GLU A 1 72 ? 2.337 -7.581 23.958 1.00 94.56 72 GLU A CA 1
ATOM 572 C C . GLU A 1 72 ? 2.540 -9.010 24.474 1.00 94.56 72 GLU A C 1
ATOM 574 O O . GLU A 1 72 ? 3.622 -9.371 24.940 1.00 94.56 72 GLU A O 1
ATOM 579 N N . ARG A 1 73 ? 1.501 -9.850 24.380 1.00 93.69 73 ARG A N 1
ATOM 580 C CA . ARG A 1 73 ? 1.575 -11.246 24.815 1.00 93.69 73 ARG A CA 1
ATOM 581 C C . ARG A 1 73 ? 2.510 -12.065 23.926 1.00 93.69 73 ARG A C 1
ATOM 583 O O . ARG A 1 73 ? 3.238 -12.897 24.460 1.00 93.69 73 ARG A O 1
ATOM 590 N N . SER A 1 74 ? 2.493 -11.859 22.608 1.00 91.88 74 SER A N 1
ATOM 591 C CA . SER A 1 74 ? 3.412 -12.556 21.703 1.00 91.88 74 SER A CA 1
ATOM 592 C C . SER A 1 74 ? 4.859 -12.143 21.960 1.00 91.88 74 SER A C 1
ATOM 594 O O . SER A 1 74 ? 5.702 -13.014 22.117 1.00 91.88 74 SER A O 1
ATOM 596 N N . ALA A 1 75 ? 5.137 -10.845 22.122 1.00 90.25 75 ALA A N 1
ATOM 597 C CA . ALA A 1 75 ? 6.492 -10.361 22.395 1.00 90.25 75 ALA A CA 1
ATOM 598 C C . ALA A 1 75 ? 7.084 -10.959 23.686 1.00 90.25 75 ALA A C 1
ATOM 600 O O . ALA A 1 75 ? 8.235 -11.386 23.699 1.00 90.25 75 ALA A O 1
ATOM 601 N N . LYS A 1 76 ? 6.285 -11.070 24.759 1.00 87.50 76 LYS A N 1
ATOM 602 C CA . LYS A 1 76 ? 6.721 -11.701 26.019 1.00 87.50 76 LYS A CA 1
ATOM 603 C C . LYS A 1 76 ? 7.073 -13.184 25.868 1.00 87.50 76 LYS A C 1
ATOM 605 O O . LYS A 1 76 ? 7.950 -13.658 26.578 1.00 87.50 76 LYS A O 1
ATOM 610 N N . LYS A 1 77 ? 6.401 -13.913 24.972 1.00 83.19 77 LYS A N 1
ATOM 611 C CA . LYS A 1 77 ? 6.711 -15.328 24.709 1.00 83.19 77 LYS A CA 1
ATOM 612 C C . LYS A 1 77 ? 8.032 -15.503 23.960 1.00 83.19 77 LYS A C 1
ATOM 614 O O . LYS A 1 77 ? 8.764 -16.429 24.273 1.00 83.19 77 LYS A O 1
ATOM 619 N N . GLU A 1 78 ? 8.349 -14.608 23.027 1.00 79.56 78 GLU A N 1
ATOM 620 C CA . GLU A 1 78 ? 9.633 -14.630 22.306 1.00 79.56 78 GLU A CA 1
ATOM 621 C C . GLU A 1 78 ? 10.824 -14.306 23.229 1.00 79.56 78 GLU A C 1
ATOM 623 O O . GLU A 1 78 ? 11.919 -14.823 23.039 1.00 79.56 78 GLU A O 1
ATOM 628 N N . LEU A 1 79 ? 10.611 -13.477 24.259 1.00 77.75 79 LEU A N 1
ATOM 629 C CA . LEU A 1 79 ? 11.632 -13.122 25.259 1.00 77.75 79 LEU A CA 1
ATOM 630 C C . LEU A 1 79 ? 11.977 -14.268 26.222 1.00 77.75 79 LEU A C 1
ATOM 632 O O . LEU A 1 79 ? 13.101 -14.336 26.714 1.00 77.75 79 LEU A O 1
ATOM 636 N N . PHE A 1 80 ? 11.020 -15.154 26.495 1.00 72.62 80 PHE A N 1
ATOM 637 C CA . PHE A 1 80 ? 11.196 -16.307 27.373 1.00 72.62 80 PHE A CA 1
ATOM 638 C C . PHE A 1 80 ? 10.782 -17.574 26.622 1.00 72.62 80 PHE A C 1
ATOM 640 O O . PHE A 1 80 ? 9.679 -18.086 26.850 1.00 72.62 80 PHE A O 1
ATOM 647 N N . PRO A 1 81 ? 11.629 -18.081 25.705 1.00 70.81 81 PRO A N 1
ATOM 648 C CA . PRO A 1 81 ? 11.366 -19.362 25.075 1.00 70.81 81 PRO A CA 1
ATOM 649 C C . PRO A 1 81 ? 11.244 -20.428 26.172 1.00 70.81 81 PRO A C 1
ATOM 651 O O . PRO A 1 81 ? 11.996 -20.373 27.152 1.00 70.81 81 PRO A O 1
ATOM 654 N N . PRO A 1 82 ? 10.293 -21.374 26.058 1.00 67.81 82 PRO A N 1
ATOM 655 C CA . PRO A 1 82 ? 10.169 -22.448 27.027 1.00 67.81 82 PRO A CA 1
ATOM 656 C C . PRO A 1 82 ? 11.513 -23.169 27.108 1.00 67.81 82 PRO A C 1
ATOM 658 O O . PRO A 1 82 ? 11.977 -23.765 26.137 1.00 67.81 82 PRO A O 1
ATOM 661 N N . GLN A 1 83 ? 12.159 -23.059 28.265 1.00 66.44 83 GLN A N 1
ATOM 662 C CA . GLN A 1 83 ? 13.304 -23.886 28.601 1.00 66.44 83 GLN A CA 1
ATOM 663 C C . GLN A 1 83 ? 12.799 -25.327 28.533 1.00 66.44 83 GLN A C 1
ATOM 665 O O . GLN A 1 83 ? 11.794 -25.650 29.171 1.00 66.44 83 GLN A O 1
ATOM 670 N N . ASN A 1 84 ? 13.422 -26.144 27.676 1.00 68.00 84 ASN A N 1
ATOM 671 C CA . ASN A 1 84 ? 13.072 -27.553 27.494 1.00 68.00 84 ASN A CA 1
ATOM 672 C C . ASN A 1 84 ? 12.826 -28.198 28.869 1.00 68.00 84 ASN A C 1
ATOM 674 O O . ASN A 1 84 ? 13.633 -27.957 29.771 1.00 68.00 84 ASN A O 1
ATOM 678 N N . PRO A 1 85 ? 11.758 -28.991 29.061 1.00 59.53 85 PRO A N 1
ATOM 679 C CA . PRO A 1 85 ? 11.544 -29.658 30.333 1.00 59.53 85 PRO A CA 1
ATOM 680 C C . PRO A 1 85 ? 12.688 -30.649 30.557 1.00 59.53 85 PRO A C 1
ATOM 682 O O . PRO A 1 85 ? 12.716 -31.723 29.962 1.00 59.53 85 PRO A O 1
ATOM 685 N N . ILE A 1 86 ? 13.657 -30.269 31.390 1.00 59.00 86 ILE A N 1
ATOM 686 C CA . ILE A 1 86 ? 14.592 -31.223 31.975 1.00 59.00 86 ILE A CA 1
ATOM 687 C C . ILE A 1 86 ? 13.766 -32.067 32.946 1.00 59.00 86 ILE A C 1
ATOM 689 O O . ILE A 1 86 ? 13.121 -31.555 33.863 1.00 59.00 86 ILE A O 1
ATOM 693 N N . GLU A 1 87 ? 13.755 -33.360 32.651 1.00 56.59 87 GLU A N 1
ATOM 694 C CA . GLU A 1 87 ? 13.132 -34.458 33.377 1.00 56.59 87 GLU A CA 1
ATOM 695 C C . GLU A 1 87 ? 13.226 -34.279 34.897 1.00 56.59 87 GLU A C 1
ATOM 697 O O . GLU A 1 87 ? 14.289 -34.407 35.494 1.00 56.59 87 GLU A O 1
ATOM 702 N N . THR A 1 88 ? 12.099 -34.026 35.555 1.00 54.53 88 THR A N 1
ATOM 703 C CA . THR A 1 88 ? 11.982 -34.221 37.004 1.00 54.53 88 THR A CA 1
ATOM 704 C C . THR A 1 88 ? 10.653 -34.891 37.286 1.00 54.53 88 THR A C 1
ATOM 706 O O . THR A 1 88 ? 9.646 -34.258 37.587 1.00 54.53 88 THR A O 1
ATOM 709 N N . LEU A 1 89 ? 10.639 -36.215 37.128 1.00 49.84 89 LEU A N 1
ATOM 710 C CA . LEU A 1 89 ? 9.510 -37.033 37.550 1.00 49.84 89 LEU A CA 1
ATOM 711 C C . LEU A 1 89 ? 9.985 -38.422 37.977 1.00 49.84 89 LEU A C 1
ATOM 713 O O . LEU A 1 89 ? 9.831 -39.390 37.250 1.00 49.84 89 LEU A O 1
ATOM 717 N N . THR A 1 90 ? 10.534 -38.513 39.188 1.00 49.97 90 THR A N 1
ATOM 718 C CA . THR A 1 90 ? 10.221 -39.623 40.103 1.00 49.97 90 THR A CA 1
ATOM 719 C C . THR A 1 90 ? 10.202 -39.080 41.533 1.00 49.97 90 THR A C 1
ATOM 721 O O . THR A 1 90 ? 11.226 -38.881 42.173 1.00 49.97 90 THR A O 1
ATOM 724 N N . GLY A 1 91 ? 9.001 -38.763 42.005 1.00 44.28 91 GLY A N 1
ATOM 725 C CA . GLY A 1 91 ? 8.738 -38.250 43.346 1.00 44.28 91 GLY A CA 1
ATOM 726 C C . GLY A 1 91 ? 7.251 -38.388 43.645 1.00 44.28 91 GLY A C 1
ATOM 727 O O . GLY A 1 91 ? 6.512 -37.412 43.626 1.00 44.28 91 GLY A O 1
ATOM 728 N N . ASN A 1 92 ? 6.818 -39.643 43.759 1.00 59.62 92 ASN A N 1
ATOM 729 C CA . ASN A 1 92 ? 5.634 -40.117 44.479 1.00 59.62 92 ASN A CA 1
ATOM 730 C C . ASN A 1 92 ? 4.972 -39.092 45.431 1.00 59.62 92 ASN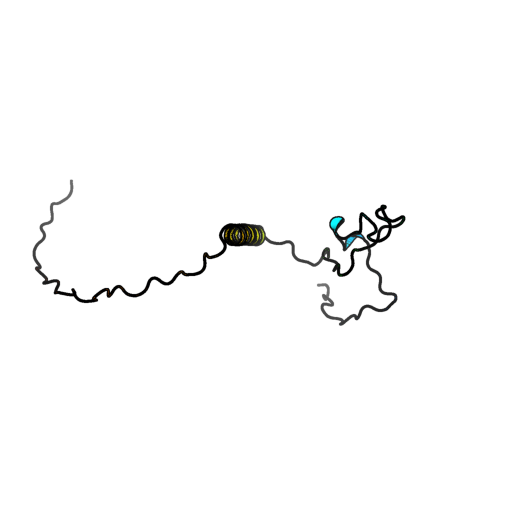 A C 1
ATOM 732 O O 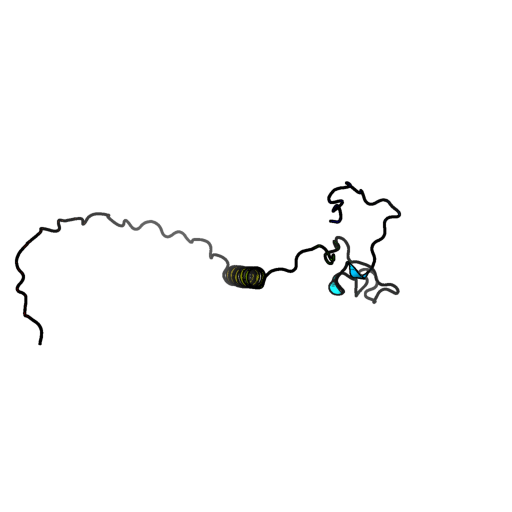. ASN A 1 92 ? 5.317 -39.013 46.607 1.00 59.62 92 ASN A O 1
ATOM 736 N N . TYR A 1 93 ? 3.945 -38.382 44.956 1.00 46.31 93 TYR A N 1
ATOM 737 C CA . TYR A 1 93 ? 2.963 -37.755 45.840 1.00 46.31 93 TYR A CA 1
ATOM 738 C C . TYR A 1 93 ? 1.832 -38.764 46.086 1.00 46.31 93 TYR A C 1
ATOM 740 O O . TYR A 1 93 ? 1.141 -39.186 45.159 1.00 46.31 93 TYR A O 1
ATOM 748 N N . SER A 1 94 ? 1.699 -39.211 47.334 1.00 54.19 94 SER A N 1
ATOM 749 C CA . SER A 1 94 ? 0.609 -40.083 47.776 1.00 54.19 94 SER A CA 1
ATOM 750 C C . SER A 1 94 ? -0.646 -39.240 47.999 1.00 54.19 94 SER A C 1
ATOM 752 O O . SER A 1 94 ? -0.590 -38.213 48.673 1.00 54.19 94 SER A O 1
ATOM 754 N N . MET A 1 95 ? -1.767 -39.645 47.405 1.00 59.78 95 MET A N 1
ATOM 755 C CA . MET A 1 95 ? -3.049 -38.940 47.455 1.00 59.78 95 MET A CA 1
ATOM 756 C C . MET A 1 95 ? -3.941 -39.548 48.544 1.00 59.78 95 MET A C 1
ATOM 758 O O . MET A 1 95 ? -5.007 -40.067 48.240 1.00 59.78 95 MET A O 1
ATOM 762 N N . GLU A 1 96 ? -3.513 -39.528 49.804 1.00 57.25 96 GLU A N 1
ATOM 763 C CA . GLU A 1 96 ? -4.304 -40.104 50.898 1.00 57.25 96 GLU A CA 1
ATOM 764 C C . GLU A 1 96 ? -4.247 -39.210 52.135 1.00 57.25 96 GLU A C 1
ATOM 766 O O . GLU A 1 96 ? -3.378 -39.357 52.981 1.00 57.25 96 GLU A O 1
ATOM 771 N N . ASP A 1 97 ? -5.175 -38.254 52.201 1.00 49.94 97 ASP A N 1
ATOM 772 C CA . ASP A 1 97 ? -5.818 -37.882 53.463 1.00 49.94 97 ASP A CA 1
ATOM 773 C C . ASP A 1 97 ? -7.134 -37.148 53.158 1.00 49.94 97 ASP A C 1
ATOM 775 O O . ASP A 1 97 ? -7.219 -35.925 53.037 1.00 49.94 97 ASP A O 1
ATOM 779 N N . ARG A 1 98 ? -8.196 -37.933 52.952 1.00 58.34 98 ARG A N 1
ATOM 780 C CA . ARG A 1 98 ? -9.570 -37.474 53.168 1.00 58.34 98 ARG A CA 1
ATOM 781 C C . ARG A 1 98 ? -10.081 -38.219 54.385 1.00 58.34 98 ARG A C 1
ATOM 783 O O . ARG A 1 98 ? -10.643 -39.296 54.230 1.00 58.34 98 ARG A O 1
ATOM 790 N N . ASN A 1 99 ? -9.912 -37.629 55.561 1.00 49.06 99 ASN A N 1
ATOM 791 C CA . ASN A 1 99 ? -10.643 -38.065 56.738 1.00 49.06 99 ASN A CA 1
ATOM 792 C C . ASN A 1 99 ? -11.553 -36.931 57.231 1.00 49.06 99 ASN A C 1
ATOM 794 O O . ASN A 1 99 ? -11.106 -35.940 57.797 1.00 49.06 99 ASN A O 1
ATOM 798 N N . GLU A 1 100 ? -12.832 -37.098 56.886 1.00 50.91 100 GLU A N 1
ATOM 799 C CA . GLU A 1 100 ? -13.999 -36.946 57.762 1.00 50.91 100 GLU A CA 1
ATOM 800 C C . GLU A 1 100 ? -14.164 -35.614 58.520 1.00 50.91 100 GLU A C 1
ATOM 802 O O . GLU A 1 100 ? -13.694 -35.426 59.641 1.00 50.91 100 GLU A O 1
ATOM 807 N N . VAL A 1 101 ? -14.930 -34.695 57.915 1.00 48.62 101 VAL A N 1
ATOM 808 C CA . VAL A 1 101 ? -15.564 -33.589 58.643 1.00 48.62 101 VAL A CA 1
ATOM 809 C C . VAL A 1 101 ? -16.783 -34.163 59.375 1.00 48.62 101 VAL A C 1
ATOM 811 O O . VAL A 1 101 ? -17.735 -34.614 58.744 1.00 48.62 101 VAL A O 1
ATOM 814 N N . SER A 1 102 ? -16.720 -34.233 60.705 1.00 47.41 102 SER A N 1
ATOM 815 C CA . SER A 1 102 ? -17.864 -34.600 61.544 1.00 47.41 102 SER A CA 1
ATOM 816 C C . SER A 1 102 ? -18.588 -33.326 61.962 1.00 47.41 102 SER A C 1
ATOM 818 O O . SER A 1 102 ? -18.017 -32.482 62.656 1.00 47.41 102 SER A O 1
ATOM 820 N N . ASP A 1 103 ? -19.850 -33.217 61.560 1.00 54.00 103 ASP A N 1
ATOM 821 C CA . ASP A 1 103 ? -20.761 -32.142 61.936 1.00 54.00 103 ASP A CA 1
ATOM 822 C C . ASP A 1 103 ? -20.962 -32.087 63.457 1.00 54.00 103 ASP A C 1
ATOM 824 O O . ASP A 1 103 ? -21.197 -33.107 64.113 1.00 54.00 103 ASP A O 1
ATOM 828 N N . LYS A 1 104 ? -20.913 -30.877 64.020 1.00 57.59 104 LYS A N 1
ATOM 829 C CA . LYS A 1 104 ? -21.581 -30.554 65.284 1.00 57.59 104 LYS A CA 1
ATOM 830 C C . LYS A 1 104 ? -22.384 -29.273 65.093 1.00 57.59 104 LYS A C 1
ATOM 832 O O . LYS A 1 104 ? -21.820 -28.186 64.995 1.00 57.59 104 LYS A O 1
ATOM 837 N N . GLU A 1 105 ? -23.695 -29.458 64.987 1.00 56.62 105 GLU A N 1
ATOM 838 C CA . GLU A 1 105 ? -24.713 -28.421 65.136 1.00 56.62 105 GLU A CA 1
ATOM 839 C C . GLU A 1 105 ? -24.740 -27.828 66.557 1.00 56.62 105 GLU A C 1
ATOM 841 O O . GLU A 1 105 ? -24.242 -28.431 67.508 1.00 56.62 105 GLU A O 1
ATOM 846 N N . GLU A 1 106 ? -25.443 -26.690 66.641 1.00 50.91 106 GLU A N 1
ATOM 847 C CA . GLU A 1 106 ? -25.963 -25.970 67.816 1.00 50.91 106 GLU A CA 1
ATOM 848 C C . GLU A 1 106 ? -25.023 -24.917 68.437 1.00 50.91 106 GLU A C 1
ATOM 850 O O . GLU A 1 106 ? -23.868 -25.182 68.735 1.00 50.91 106 GLU A O 1
ATOM 855 N N . ASN A 1 107 ? -25.423 -23.671 68.714 1.00 48.09 107 ASN A N 1
ATOM 856 C CA . ASN A 1 107 ? -26.729 -23.007 68.729 1.00 48.09 107 ASN A CA 1
ATOM 857 C C . ASN A 1 107 ? -26.480 -21.472 68.694 1.00 48.09 107 ASN A C 1
ATOM 859 O O . ASN A 1 107 ? -25.489 -20.999 69.255 1.00 48.09 107 ASN A O 1
ATOM 863 N N . LEU A 1 108 ? -27.359 -20.684 68.061 1.00 54.75 108 LEU A N 1
ATOM 864 C CA . LEU A 1 108 ? -27.342 -19.207 68.129 1.00 54.75 108 LEU A CA 1
ATOM 865 C C . LEU A 1 108 ? -27.794 -18.729 69.523 1.00 54.75 108 LEU A C 1
ATOM 867 O O . LEU A 1 108 ? -28.625 -19.378 70.157 1.00 54.75 108 LEU A O 1
ATOM 871 N N . PRO A 1 109 ? -27.381 -17.523 69.948 1.00 52.69 109 PRO A N 1
ATOM 872 C CA . PRO A 1 109 ? -28.436 -16.544 70.199 1.00 52.69 109 PRO A CA 1
ATOM 873 C C . PRO A 1 109 ? -28.177 -15.162 69.587 1.00 52.69 109 PRO A C 1
ATOM 875 O O . PRO A 1 109 ? -27.082 -14.606 69.617 1.00 52.69 109 PRO A O 1
ATOM 878 N N . SER A 1 110 ? -29.277 -14.624 69.061 1.00 51.75 110 SER A N 1
ATOM 879 C CA . SER A 1 110 ? -29.506 -13.232 68.682 1.00 51.75 110 SER A CA 1
ATOM 880 C C . SER A 1 110 ? -29.223 -12.276 69.846 1.00 51.75 110 SER A C 1
ATOM 882 O O . SER A 1 110 ? -29.725 -12.488 70.951 1.00 51.75 110 SER A O 1
ATOM 884 N N . THR A 1 111 ? -28.518 -11.175 69.582 1.00 56.03 111 THR A N 1
ATOM 885 C CA . THR A 1 111 ? -28.633 -9.961 70.400 1.00 56.03 111 THR A CA 1
ATOM 886 C C . THR A 1 111 ? -29.086 -8.802 69.523 1.00 56.03 111 THR A C 1
ATOM 888 O O . THR A 1 111 ? -28.469 -8.493 68.504 1.00 56.03 111 THR A O 1
ATOM 891 N N . ASN A 1 112 ? -30.209 -8.222 69.943 1.00 47.16 112 ASN A N 1
ATOM 892 C CA . ASN A 1 112 ? -31.005 -7.204 69.273 1.00 47.16 112 ASN A CA 1
ATOM 893 C C . ASN A 1 112 ? -30.265 -5.874 69.071 1.00 47.16 112 ASN A C 1
ATOM 895 O O . ASN A 1 112 ? -29.283 -5.574 69.747 1.00 47.16 112 ASN A O 1
ATOM 899 N N . GLY A 1 113 ? -30.794 -5.096 68.125 1.00 45.47 113 GLY A N 1
ATOM 900 C CA . GLY A 1 113 ? -30.352 -3.752 67.779 1.00 45.47 113 GLY A CA 1
ATOM 901 C C . GLY A 1 113 ? -30.634 -2.680 68.837 1.00 45.47 113 GLY A C 1
ATOM 902 O 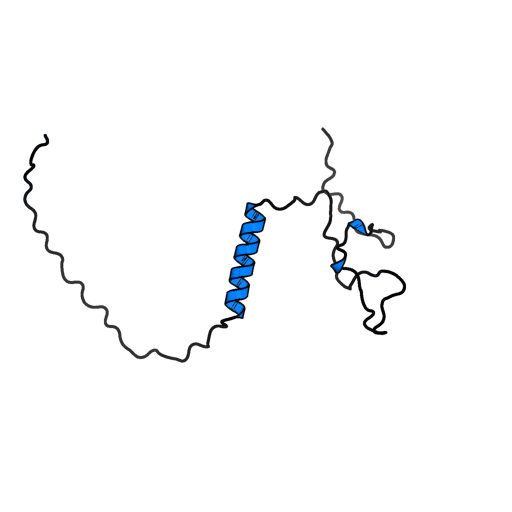O . GLY A 1 113 ? -31.161 -2.958 69.913 1.00 45.47 113 GLY A O 1
ATOM 903 N N . ASN A 1 114 ? -30.222 -1.469 68.454 1.00 42.50 114 ASN A N 1
ATOM 904 C CA . ASN A 1 114 ? -30.334 -0.196 69.173 1.00 42.50 114 ASN A CA 1
ATOM 905 C C . ASN A 1 114 ? -31.747 0.145 69.656 1.00 42.50 114 ASN A C 1
ATOM 907 O O . ASN A 1 114 ? -32.712 -0.172 68.922 1.00 42.50 114 ASN A O 1
#

Foldseek 3Di:
DDDDPDDPPDDQDPPDDDDPQQADPVQWDQADPVPRHGDPDIDGDPPDDRDDDPPDDDDDPVRVVVVVVVVVVVVVCVVCPPDPPDDDDDDDDDPDDDDDDDDDDDDDDDDDDD

Radius of gyration: 32.74 Å; chains: 1; bounding box: 54×47×88 Å